Protein AF-A0A1H4KGG3-F1 (afdb_monomer)

Sequence (96 aa):
MKLTGNAMQVQTFNDLGYPLGLMHFVGICEVLGAVGLLVGYWKPKMRLLACGGLVLLMASAVASHLKADQGIGVAMPALVFLVLSLFVFVGQRKAK

Secondary structure (DSSP, 8-state):
-GGGT-HHHHHHHHHTT--HHHHHHHHHHHHHHHHHHHHHTT-HHHHHHHHHHHHHHHHHHHHHHHHTT--HHHHHHHHHHHHHHHHHHHHHHH--

Foldseek 3Di:
DLCVPPVVLVVVCVLLVHDSVVSVVLVVLLVVLVVLCVVCVVPVVSNLVSLVSQLVSLVVVLVSCVVSPVDVVVNVVSVVSNVVSVVVNVVSVVVD

Mean predicted aligned error: 8.74 Å

Solvent-accessible surface area (backbone atoms only — not comparable to full-atom values): 5183 Å² total; per-residue (Å²): 87,61,79,70,63,33,67,73,56,51,48,53,35,52,75,62,72,45,61,70,66,56,46,40,52,52,40,51,52,52,50,51,24,52,51,29,41,61,59,13,72,85,35,71,71,50,24,53,55,18,41,52,51,45,41,54,52,31,50,54,49,45,53,50,34,65,72,53,68,49,56,68,78,75,38,42,66,45,50,51,52,33,52,52,44,48,51,51,49,53,55,59,63,70,77,110

Structure (mmCIF, N/CA/C/O backbone):
data_AF-A0A1H4KGG3-F1
#
_entry.id   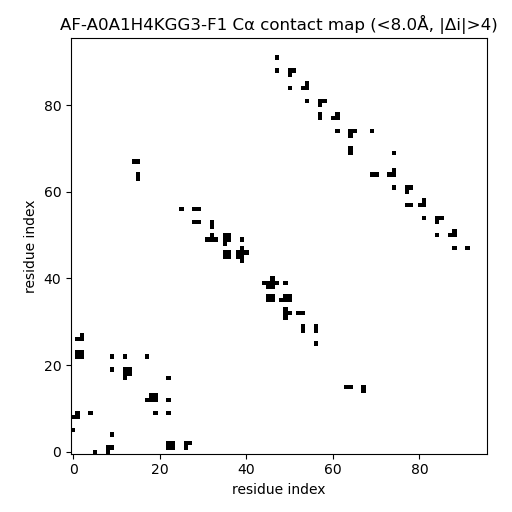AF-A0A1H4KGG3-F1
#
loop_
_atom_site.group_PDB
_atom_site.id
_atom_site.type_symbol
_atom_site.label_atom_id
_atom_site.label_alt_id
_atom_site.label_comp_id
_atom_site.label_asym_id
_atom_site.label_entity_id
_atom_site.label_seq_id
_atom_site.pdbx_PDB_ins_code
_atom_site.Cartn_x
_atom_site.Cartn_y
_atom_site.Cartn_z
_atom_site.occupancy
_atom_site.B_iso_or_equiv
_atom_site.auth_seq_id
_atom_site.auth_comp_id
_atom_site.auth_asym_id
_atom_site.auth_atom_id
_atom_site.pdbx_PDB_model_num
ATOM 1 N N . MET A 1 1 ? 3.128 10.460 -8.558 1.00 51.16 1 MET A N 1
ATOM 2 C CA . MET A 1 1 ? 1.996 9.596 -8.185 1.00 51.16 1 MET A CA 1
ATOM 3 C C . MET A 1 1 ? 1.723 8.626 -9.322 1.00 51.16 1 MET A C 1
ATOM 5 O O . MET A 1 1 ? 2.020 8.958 -10.465 1.00 51.16 1 MET A O 1
ATOM 9 N N . LYS A 1 2 ? 1.150 7.456 -9.017 1.00 58.66 2 LYS A N 1
ATOM 10 C CA . LYS A 1 2 ? 0.820 6.391 -9.985 1.00 58.66 2 LYS A CA 1
ATOM 11 C C . LYS A 1 2 ? -0.070 6.922 -11.114 1.00 58.66 2 LYS A C 1
ATOM 13 O O . LYS A 1 2 ? 0.083 6.544 -12.260 1.00 58.66 2 LYS A O 1
ATOM 18 N N . LEU A 1 3 ? -0.943 7.869 -10.774 1.00 56.69 3 LEU A N 1
ATOM 19 C CA . LEU A 1 3 ? -1.860 8.551 -11.689 1.00 56.69 3 LEU A CA 1
ATOM 20 C C . LEU A 1 3 ? -1.225 9.722 -12.453 1.00 56.69 3 LEU A C 1
ATOM 22 O O . LEU A 1 3 ? -1.761 10.149 -13.464 1.00 56.69 3 LEU A O 1
ATOM 26 N N . THR A 1 4 ? -0.095 10.251 -11.976 1.00 59.59 4 THR A N 1
ATOM 27 C CA . THR A 1 4 ? 0.629 11.347 -12.641 1.00 59.59 4 THR A CA 1
ATOM 28 C C . THR A 1 4 ? 1.820 10.853 -13.460 1.00 59.59 4 THR A C 1
ATOM 30 O O . THR A 1 4 ? 2.631 11.667 -13.885 1.00 59.59 4 THR A O 1
ATOM 33 N N . GLY A 1 5 ? 1.970 9.535 -13.650 1.00 61.19 5 GLY A N 1
ATOM 34 C CA . GLY A 1 5 ? 3.041 8.973 -14.477 1.00 61.19 5 GLY A CA 1
ATOM 35 C C . GLY A 1 5 ? 4.448 9.266 -13.953 1.00 61.19 5 GLY A C 1
ATOM 36 O O . GLY A 1 5 ? 5.349 9.537 -14.738 1.00 61.19 5 GLY A O 1
ATOM 37 N N . ASN A 1 6 ? 4.655 9.252 -12.630 1.00 73.62 6 ASN A N 1
ATOM 38 C CA . ASN A 1 6 ? 5.988 9.502 -12.073 1.00 73.62 6 ASN A CA 1
ATOM 39 C C . ASN A 1 6 ? 6.998 8.469 -12.607 1.00 73.62 6 ASN A C 1
ATOM 41 O O . ASN A 1 6 ? 6.735 7.268 -12.514 1.00 73.62 6 ASN A O 1
ATOM 45 N N . ALA A 1 7 ? 8.145 8.938 -13.111 1.00 72.88 7 ALA A N 1
ATOM 46 C CA . ALA A 1 7 ? 9.160 8.133 -13.791 1.00 72.88 7 ALA A CA 1
ATOM 47 C C . ALA A 1 7 ? 9.556 6.876 -13.001 1.00 72.88 7 ALA A C 1
ATOM 49 O O . ALA A 1 7 ? 9.653 5.796 -13.571 1.00 72.88 7 ALA A O 1
ATOM 50 N N . MET A 1 8 ? 9.660 6.985 -11.674 1.00 71.19 8 MET A N 1
ATOM 51 C CA . MET A 1 8 ? 9.978 5.852 -10.799 1.00 71.19 8 MET A CA 1
ATOM 52 C C . MET A 1 8 ? 8.922 4.731 -10.851 1.00 71.19 8 MET A C 1
ATOM 54 O O . MET A 1 8 ? 9.272 3.559 -10.884 1.00 71.19 8 MET A O 1
ATOM 58 N N . GLN A 1 9 ? 7.628 5.070 -10.898 1.00 69.56 9 GLN A N 1
ATOM 59 C CA . GLN A 1 9 ? 6.545 4.075 -10.944 1.00 69.56 9 GLN A CA 1
ATOM 60 C C . GLN A 1 9 ? 6.339 3.511 -12.347 1.00 69.56 9 GLN A C 1
ATOM 62 O O . GLN A 1 9 ? 6.048 2.326 -12.484 1.00 69.56 9 GLN A O 1
ATOM 67 N N . VAL A 1 10 ? 6.535 4.339 -13.375 1.00 74.31 10 VAL A N 1
ATOM 68 C CA . VAL A 1 10 ? 6.537 3.894 -14.773 1.00 74.31 10 VAL A CA 1
ATOM 69 C C . VAL A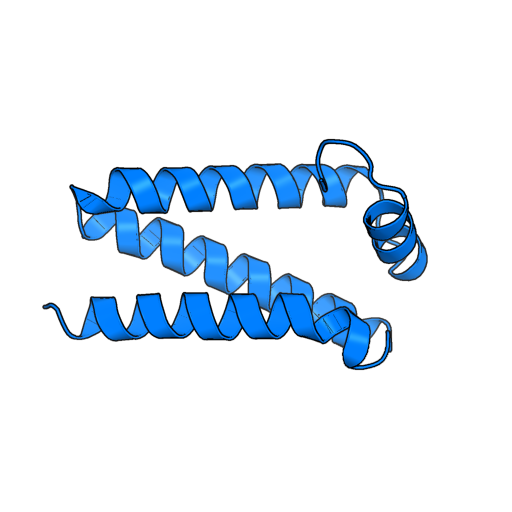 1 10 ? 7.648 2.871 -14.991 1.00 74.31 10 VAL A C 1
ATOM 71 O O . VAL A 1 10 ? 7.390 1.810 -15.551 1.00 74.31 10 VAL A O 1
ATOM 74 N N . GLN A 1 11 ? 8.849 3.151 -14.482 1.00 73.19 11 GLN A N 1
ATOM 75 C CA . GLN A 1 11 ? 9.993 2.254 -14.589 1.00 73.19 11 GLN A CA 1
ATOM 76 C C . GLN A 1 11 ? 9.749 0.939 -13.843 1.00 73.19 11 GLN A C 1
ATOM 78 O O . GLN A 1 11 ? 9.864 -0.112 -14.455 1.00 73.19 11 GLN A O 1
ATOM 83 N N . THR A 1 12 ? 9.249 0.978 -12.600 1.00 73.50 12 THR A N 1
ATOM 84 C CA . THR A 1 12 ? 8.856 -0.242 -11.870 1.00 73.50 12 THR A CA 1
ATOM 85 C C . THR A 1 12 ? 7.860 -1.103 -12.649 1.00 73.50 12 THR A C 1
ATOM 87 O O . THR A 1 12 ? 8.054 -2.308 -12.740 1.00 73.50 12 THR A O 1
ATOM 90 N N . PHE A 1 13 ? 6.802 -0.519 -13.223 1.00 73.31 13 PHE A N 1
ATOM 91 C CA . PHE A 1 13 ? 5.819 -1.285 -14.002 1.00 73.31 13 PHE A CA 1
ATOM 92 C C . PHE A 1 13 ? 6.404 -1.857 -15.296 1.00 73.31 13 PHE A C 1
ATOM 94 O O . PHE A 1 13 ? 6.047 -2.971 -15.673 1.00 73.31 13 PHE A O 1
ATOM 101 N N . ASN A 1 14 ? 7.319 -1.128 -15.937 1.00 76.06 14 ASN A N 1
ATOM 102 C CA . ASN A 1 14 ? 8.010 -1.584 -17.138 1.00 76.06 14 ASN A CA 1
ATOM 103 C C . ASN A 1 14 ? 8.980 -2.738 -16.828 1.00 76.06 14 ASN A C 1
ATOM 105 O O . ASN A 1 14 ? 8.967 -3.748 -17.521 1.00 76.06 14 ASN A O 1
ATOM 109 N N . ASP A 1 15 ? 9.735 -2.641 -15.730 1.00 74.38 15 ASP A N 1
ATOM 110 C CA . ASP A 1 15 ? 10.603 -3.714 -15.231 1.00 74.38 15 ASP A CA 1
ATOM 111 C C . ASP A 1 15 ? 9.797 -4.955 -14.790 1.00 74.38 15 ASP A C 1
ATOM 113 O O . ASP A 1 15 ? 10.280 -6.079 -14.885 1.00 74.38 15 ASP A O 1
ATOM 117 N N . LEU A 1 16 ? 8.552 -4.775 -14.328 1.00 70.75 16 LEU A N 1
ATOM 118 C CA . LEU A 1 16 ? 7.615 -5.872 -14.039 1.00 70.75 16 LEU A CA 1
ATOM 119 C C . LEU A 1 16 ? 6.982 -6.475 -15.312 1.00 70.75 16 LEU A C 1
ATOM 121 O O . LEU A 1 16 ? 6.257 -7.466 -15.218 1.00 70.75 16 LEU A O 1
ATOM 125 N N . GLY A 1 17 ? 7.187 -5.866 -16.485 1.00 73.25 17 GLY A N 1
ATOM 126 C CA . GLY A 1 17 ? 6.547 -6.259 -17.743 1.00 73.25 17 GLY A CA 1
ATOM 127 C C . GLY A 1 17 ? 5.042 -5.971 -17.805 1.00 73.25 17 GLY A C 1
ATOM 128 O O . GLY A 1 17 ? 4.340 -6.530 -18.649 1.00 73.25 17 GLY A O 1
ATOM 129 N N . TYR A 1 18 ? 4.515 -5.121 -16.918 1.00 77.75 18 TYR A N 1
ATOM 130 C CA . TYR A 1 18 ? 3.094 -4.784 -16.889 1.00 77.75 18 TYR A CA 1
ATOM 131 C C . TYR A 1 18 ? 2.772 -3.538 -17.723 1.00 77.75 18 TYR A C 1
ATOM 133 O O . TYR A 1 18 ? 3.504 -2.547 -17.690 1.00 77.75 18 TYR A O 1
ATOM 141 N N . PRO A 1 19 ? 1.615 -3.520 -18.412 1.00 79.62 19 PRO A N 1
ATOM 142 C CA . PRO A 1 19 ? 1.177 -2.342 -19.142 1.00 79.62 19 PRO A CA 1
ATOM 143 C C . PRO A 1 19 ? 0.850 -1.191 -18.183 1.00 79.62 19 PRO A C 1
ATOM 145 O O . PRO A 1 19 ? 0.254 -1.383 -17.120 1.00 79.62 19 PRO A O 1
ATOM 148 N N . LEU A 1 20 ? 1.142 0.039 -18.613 1.00 78.38 20 LEU A N 1
ATOM 149 C CA . LEU A 1 20 ? 0.848 1.270 -17.863 1.00 78.38 20 LEU A CA 1
ATOM 150 C C . LEU A 1 20 ? -0.641 1.426 -17.509 1.00 78.38 20 LEU A C 1
ATOM 152 O O . LEU A 1 20 ? -0.977 2.102 -16.540 1.00 78.38 20 LEU A O 1
ATOM 156 N N . GLY A 1 21 ? -1.550 0.784 -18.247 1.00 78.00 21 GLY A N 1
ATOM 157 C CA . GLY A 1 21 ? -2.971 0.735 -17.887 1.00 78.00 21 GLY A CA 1
ATOM 158 C C . GLY A 1 21 ? -3.217 0.085 -16.520 1.00 78.00 21 GLY A C 1
ATOM 159 O O . GLY A 1 21 ? -4.028 0.582 -15.739 1.00 78.00 21 GLY A O 1
ATOM 160 N N . LEU A 1 22 ? -2.457 -0.962 -16.179 1.00 78.56 22 LEU A N 1
ATOM 161 C CA . LEU A 1 22 ? -2.557 -1.647 -14.888 1.00 78.56 22 LEU A CA 1
ATOM 162 C C . LEU A 1 22 ? -2.058 -0.744 -13.748 1.00 78.56 22 LEU A C 1
ATOM 164 O O . LEU A 1 22 ? -2.651 -0.738 -12.672 1.00 78.56 22 LEU A O 1
ATOM 168 N N . MET A 1 23 ? -1.052 0.102 -14.008 1.00 79.44 23 MET A N 1
ATOM 169 C CA . MET A 1 23 ? -0.591 1.131 -13.065 1.00 79.44 23 MET A CA 1
ATOM 170 C C . MET A 1 23 ? -1.713 2.104 -12.684 1.00 79.44 23 MET A C 1
ATOM 172 O O . MET A 1 23 ? -1.913 2.388 -11.501 1.00 79.44 23 MET A O 1
ATOM 176 N N . HIS A 1 24 ? -2.470 2.586 -13.673 1.00 78.81 24 HIS A N 1
ATOM 177 C CA . HIS A 1 24 ? -3.593 3.497 -13.441 1.00 78.81 24 HIS A CA 1
ATOM 178 C C . HIS A 1 24 ? -4.765 2.790 -12.756 1.00 78.81 24 HIS A C 1
ATOM 180 O O . HIS A 1 24 ? -5.334 3.342 -11.817 1.00 78.81 24 HIS A O 1
ATOM 186 N N . PHE A 1 25 ? -5.082 1.555 -13.158 1.00 81.75 25 PHE A N 1
ATOM 187 C CA . PHE A 1 25 ? -6.130 0.750 -12.526 1.00 81.75 25 PHE A CA 1
ATOM 188 C C . PHE A 1 25 ? -5.857 0.525 -11.033 1.00 81.75 25 PHE A C 1
ATOM 190 O O . PHE A 1 25 ? -6.718 0.788 -10.195 1.00 81.75 25 PHE A O 1
ATOM 197 N N . VAL A 1 26 ? -4.627 0.133 -10.686 1.00 81.56 26 VAL A N 1
ATOM 198 C CA . VAL A 1 26 ? -4.190 -0.021 -9.291 1.00 81.56 26 VAL A CA 1
ATOM 199 C C . VAL A 1 26 ? -4.303 1.301 -8.533 1.00 81.56 26 VAL A C 1
ATOM 201 O O . VAL A 1 26 ? -4.816 1.312 -7.417 1.00 81.56 26 VAL A O 1
ATOM 204 N N . GLY A 1 27 ? -3.889 2.417 -9.142 1.00 79.50 27 GLY A N 1
ATOM 205 C CA . GLY A 1 27 ? -4.023 3.746 -8.539 1.00 79.50 27 GLY A CA 1
ATOM 206 C C . GLY A 1 27 ? -5.478 4.137 -8.254 1.00 79.50 27 GLY A C 1
ATOM 207 O O . GLY A 1 27 ? -5.772 4.665 -7.185 1.00 79.50 27 GLY A O 1
ATOM 208 N N . ILE A 1 28 ? -6.409 3.837 -9.164 1.00 82.69 28 ILE A N 1
ATOM 209 C CA . ILE A 1 28 ? -7.847 4.078 -8.955 1.00 82.69 28 ILE A CA 1
ATOM 210 C C . ILE A 1 28 ? -8.364 3.226 -7.792 1.00 82.69 28 ILE A C 1
ATOM 212 O O . ILE A 1 28 ? -9.062 3.737 -6.918 1.00 82.69 28 ILE A O 1
ATOM 216 N N . CYS A 1 29 ? -7.998 1.945 -7.739 1.00 80.19 29 CYS A N 1
ATOM 217 C CA . CYS A 1 29 ? -8.398 1.060 -6.650 1.00 80.19 29 CYS A CA 1
ATOM 218 C C . CYS A 1 29 ? -7.805 1.480 -5.290 1.00 80.19 29 CYS A C 1
ATOM 220 O O . CYS A 1 29 ? -8.504 1.391 -4.282 1.00 80.19 29 CYS A O 1
ATOM 222 N N . GLU A 1 30 ? -6.569 1.990 -5.247 1.00 81.12 30 GLU A N 1
ATOM 223 C CA . GLU A 1 30 ? -5.969 2.583 -4.040 1.00 81.12 30 GLU A CA 1
ATOM 224 C C . GLU A 1 30 ? -6.775 3.802 -3.561 1.00 81.12 30 GLU A C 1
ATOM 226 O O . GLU A 1 30 ? -7.108 3.894 -2.378 1.00 81.12 30 GLU A O 1
ATOM 231 N N . VAL A 1 31 ? -7.158 4.704 -4.474 1.00 81.88 31 VAL A N 1
ATOM 232 C CA . VAL A 1 31 ? -7.986 5.878 -4.149 1.00 81.88 31 VAL A CA 1
ATOM 233 C C . VAL A 1 31 ? -9.369 5.454 -3.654 1.00 81.88 31 VAL A C 1
ATOM 235 O O . VAL A 1 31 ? -9.824 5.948 -2.625 1.00 81.88 31 VAL A O 1
ATOM 238 N N . LEU A 1 32 ? -10.022 4.498 -4.320 1.00 81.25 32 LEU A N 1
ATOM 239 C CA . LEU A 1 32 ? -11.308 3.952 -3.875 1.00 81.25 32 LEU A CA 1
ATOM 240 C C . LEU A 1 32 ? -11.204 3.294 -2.494 1.00 81.25 32 LEU A C 1
ATOM 242 O O . LEU A 1 32 ? -12.093 3.475 -1.663 1.00 81.25 32 LEU A O 1
ATOM 246 N N . GLY A 1 33 ? -10.113 2.576 -2.217 1.00 78.12 33 GLY A N 1
ATOM 247 C CA . GLY A 1 33 ? -9.832 2.003 -0.903 1.00 78.12 33 GLY A CA 1
ATOM 248 C C . GLY A 1 33 ? -9.638 3.070 0.177 1.00 78.12 33 GLY A C 1
ATOM 249 O O . GLY A 1 33 ? -10.194 2.946 1.268 1.00 78.12 33 GLY A O 1
ATOM 250 N N . ALA A 1 34 ? -8.916 4.151 -0.129 1.00 77.88 34 ALA A N 1
ATOM 251 C CA . ALA A 1 34 ? -8.724 5.282 0.779 1.00 77.88 34 ALA A CA 1
ATOM 252 C C . ALA A 1 34 ? -10.041 6.023 1.068 1.00 77.88 34 ALA A C 1
ATOM 254 O O . ALA A 1 34 ? -10.358 6.298 2.227 1.00 77.88 34 ALA A O 1
ATOM 255 N N . VAL A 1 35 ? -10.853 6.278 0.038 1.00 81.50 35 VAL A N 1
ATOM 256 C CA . VAL A 1 35 ? -12.197 6.861 0.184 1.00 81.50 35 VAL A CA 1
ATOM 257 C C . VAL A 1 35 ? -13.102 5.925 0.989 1.00 81.50 35 VAL A C 1
ATOM 259 O O . VAL A 1 35 ? -13.800 6.366 1.900 1.00 81.50 35 VAL A O 1
ATOM 262 N N . GLY A 1 36 ? -13.045 4.618 0.726 1.00 78.56 36 GLY A N 1
ATOM 263 C CA . GLY A 1 36 ? -13.785 3.606 1.476 1.00 78.56 36 GLY A CA 1
ATOM 264 C C . GLY A 1 36 ? -13.379 3.526 2.952 1.00 78.56 36 GLY A C 1
ATOM 265 O O . GLY A 1 36 ? -14.238 3.314 3.808 1.00 78.56 36 GLY A O 1
ATOM 266 N N . LEU A 1 37 ? -12.101 3.745 3.279 1.00 74.25 37 LEU A N 1
ATOM 267 C CA . LEU A 1 37 ? -11.619 3.863 4.659 1.00 74.25 37 LEU A CA 1
ATOM 268 C C . LEU A 1 37 ? -12.131 5.140 5.341 1.00 74.25 37 LEU A C 1
ATOM 270 O O . LEU A 1 37 ? -12.586 5.060 6.483 1.00 74.25 37 LEU A O 1
ATOM 274 N N . LEU A 1 38 ? -12.104 6.283 4.645 1.00 78.56 38 LEU A N 1
ATOM 275 C CA . LEU A 1 38 ? -12.631 7.565 5.132 1.00 78.56 38 LEU A CA 1
ATOM 276 C C . LEU A 1 38 ? -14.130 7.479 5.440 1.00 78.56 38 LEU A C 1
ATOM 278 O O . LEU A 1 38 ? -14.560 7.811 6.541 1.00 78.56 38 LEU A O 1
ATOM 282 N N . VAL A 1 39 ? -14.929 6.959 4.507 1.00 77.19 39 VAL A N 1
ATOM 283 C CA . VAL A 1 39 ? -16.376 6.754 4.704 1.00 77.19 39 VAL A CA 1
ATOM 284 C C . VAL A 1 39 ? -16.639 5.661 5.749 1.00 77.19 39 VAL A C 1
ATOM 286 O O . VAL A 1 39 ? -17.566 5.754 6.557 1.00 77.19 39 VAL A O 1
ATOM 289 N N . GLY A 1 40 ? -15.778 4.641 5.794 1.00 69.06 40 GLY A N 1
ATOM 290 C CA . GLY A 1 40 ? -15.799 3.571 6.785 1.00 69.06 40 GLY A CA 1
ATOM 291 C C . GLY A 1 40 ? -15.591 4.040 8.229 1.00 69.06 40 GLY A C 1
ATOM 292 O O . GLY A 1 40 ? -15.908 3.289 9.152 1.00 69.06 40 GLY A O 1
ATOM 293 N N . TYR A 1 41 ? -15.121 5.271 8.449 1.00 70.75 41 TYR A N 1
ATOM 294 C CA . TYR A 1 41 ? -15.063 5.878 9.779 1.00 70.75 41 TYR A CA 1
ATOM 295 C C . TYR A 1 41 ?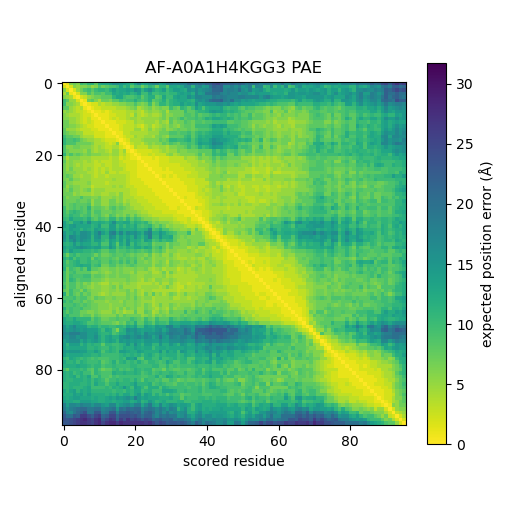 -16.452 5.963 10.438 1.00 70.75 41 TYR A C 1
ATOM 297 O O . TYR A 1 41 ? -16.587 5.643 11.615 1.00 70.75 41 TYR A O 1
ATOM 305 N N . TRP A 1 42 ? -17.504 6.278 9.671 1.00 75.75 42 TRP A N 1
ATOM 306 C CA . TRP A 1 42 ? -18.887 6.343 10.172 1.00 75.75 42 TRP A CA 1
ATOM 307 C C . TRP A 1 42 ? -19.636 5.005 10.133 1.00 75.75 42 TRP A C 1
ATOM 309 O O . TRP A 1 42 ? -20.624 4.821 10.847 1.00 75.75 42 TRP A O 1
ATOM 319 N N . LYS A 1 43 ? -19.209 4.059 9.287 1.00 73.88 43 LYS A N 1
ATOM 320 C CA . LYS A 1 43 ? -19.857 2.748 9.126 1.00 73.88 43 LYS A CA 1
ATOM 321 C C . LYS A 1 43 ? -18.823 1.615 9.192 1.00 73.88 43 LYS A C 1
ATOM 323 O O . LYS A 1 43 ? -18.154 1.342 8.190 1.00 73.88 43 LYS A O 1
ATOM 328 N N . PRO A 1 44 ? -18.768 0.838 10.292 1.00 70.12 44 PRO A N 1
ATOM 329 C CA . PRO A 1 44 ? -17.763 -0.216 10.462 1.00 70.12 44 PRO A CA 1
ATOM 330 C C . PRO A 1 44 ? -17.849 -1.326 9.398 1.00 70.12 44 PRO A C 1
ATOM 332 O O . PRO A 1 44 ? -16.837 -1.934 9.056 1.00 70.12 44 PRO A O 1
ATOM 335 N N . LYS A 1 45 ? -19.035 -1.555 8.809 1.00 73.06 45 LYS A N 1
ATOM 336 C CA . LYS A 1 45 ? -19.228 -2.525 7.714 1.00 73.06 45 LYS A CA 1
ATOM 337 C C . LYS A 1 45 ? -18.518 -2.119 6.413 1.00 73.06 45 LYS A C 1
ATOM 339 O O . LYS A 1 45 ? -17.897 -2.968 5.783 1.00 73.06 45 LYS A O 1
ATOM 344 N N . MET A 1 46 ? -18.567 -0.839 6.027 1.00 71.81 46 MET A N 1
ATOM 345 C CA . MET A 1 46 ? -17.873 -0.353 4.821 1.00 71.81 46 MET A CA 1
ATOM 346 C C . MET A 1 46 ? -16.356 -0.350 5.017 1.00 71.81 46 MET A C 1
ATOM 348 O O . MET A 1 46 ? -15.610 -0.659 4.090 1.00 71.81 46 MET A O 1
ATOM 352 N N . ARG A 1 47 ? -15.900 -0.104 6.251 1.00 72.56 47 ARG A N 1
ATOM 353 C CA . ARG A 1 47 ? -14.480 -0.149 6.604 1.00 72.56 47 ARG A CA 1
ATOM 354 C C . ARG A 1 47 ? -13.861 -1.531 6.400 1.00 72.56 47 ARG A C 1
ATOM 356 O O . ARG A 1 47 ? -12.743 -1.614 5.907 1.00 72.56 47 ARG A O 1
ATOM 363 N N . LEU A 1 48 ? -14.583 -2.605 6.729 1.00 73.25 48 LEU A N 1
ATOM 364 C CA . LEU A 1 48 ? -14.126 -3.984 6.500 1.00 73.25 48 LEU A CA 1
ATOM 365 C C . LEU A 1 48 ? -13.938 -4.295 5.009 1.00 73.25 48 LEU A C 1
ATOM 367 O O . LEU A 1 48 ? -12.931 -4.896 4.646 1.00 73.25 48 LEU A O 1
ATOM 371 N N . LEU A 1 49 ? -14.867 -3.852 4.154 1.00 77.69 49 LEU A N 1
ATOM 372 C CA . LEU A 1 49 ? -14.775 -4.029 2.700 1.00 77.69 49 LEU A CA 1
ATOM 373 C C . LEU A 1 49 ? -13.596 -3.252 2.103 1.00 77.69 49 LEU A C 1
ATOM 375 O O . LEU A 1 49 ? -12.806 -3.825 1.357 1.00 77.69 49 LEU A O 1
ATOM 379 N N . ALA A 1 50 ? -13.436 -1.977 2.470 1.00 77.31 50 ALA A N 1
ATOM 380 C CA . ALA A 1 50 ? -12.337 -1.144 1.980 1.00 77.31 50 ALA A CA 1
ATOM 381 C C . ALA A 1 50 ? -10.965 -1.681 2.414 1.00 77.31 50 ALA A C 1
ATOM 383 O O . ALA A 1 50 ? -10.032 -1.762 1.619 1.00 77.31 50 ALA A O 1
ATOM 384 N N . CYS A 1 51 ? -10.858 -2.102 3.674 1.00 74.00 51 CYS A N 1
ATOM 385 C CA . CYS A 1 51 ? -9.621 -2.624 4.237 1.00 74.00 51 CYS A CA 1
ATOM 386 C C . CYS A 1 51 ? -9.284 -4.012 3.660 1.00 74.00 51 CYS A C 1
ATOM 388 O O . CYS A 1 51 ? -8.138 -4.253 3.293 1.00 74.00 51 CYS A O 1
ATOM 390 N N . GLY A 1 52 ? -10.282 -4.882 3.465 1.00 76.88 52 GLY A N 1
ATOM 391 C CA . GLY A 1 52 ? -10.103 -6.156 2.763 1.00 76.88 52 GLY A CA 1
ATOM 392 C C . GLY A 1 52 ? -9.653 -5.974 1.311 1.00 76.88 52 GLY A C 1
ATOM 393 O O . GLY A 1 52 ? -8.711 -6.634 0.879 1.00 76.88 52 GLY A O 1
ATOM 394 N N . GLY A 1 53 ? -10.266 -5.032 0.584 1.00 79.12 53 GLY A N 1
ATOM 395 C CA . GLY A 1 53 ? -9.870 -4.682 -0.781 1.00 79.12 53 GLY A CA 1
ATOM 396 C C . GLY A 1 53 ? -8.425 -4.190 -0.865 1.00 79.12 53 GLY A C 1
ATOM 397 O O . GLY A 1 53 ? -7.665 -4.686 -1.692 1.00 79.12 53 GLY A O 1
ATOM 398 N N . LEU A 1 54 ? -8.015 -3.287 0.033 1.00 78.94 54 LEU A N 1
ATOM 399 C CA . LEU A 1 54 ? -6.639 -2.780 0.100 1.00 78.94 54 LEU A CA 1
ATOM 400 C C . LEU A 1 54 ? -5.616 -3.864 0.450 1.00 78.94 54 LEU A C 1
ATOM 402 O O . LEU A 1 54 ? -4.552 -3.907 -0.161 1.00 78.94 54 LEU A O 1
ATOM 406 N N . VAL A 1 55 ? -5.931 -4.760 1.390 1.00 78.75 55 VAL A N 1
ATOM 407 C CA . VAL A 1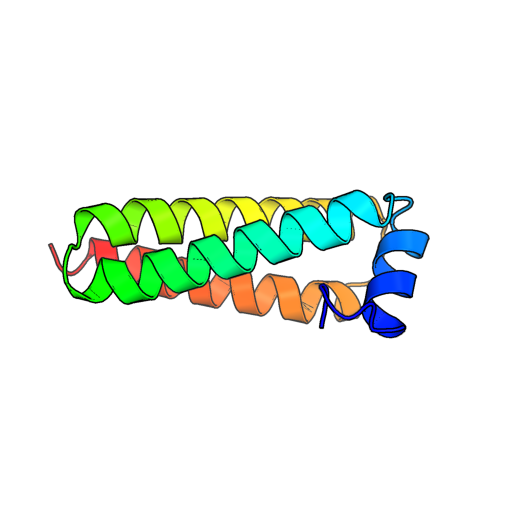 55 ? -5.050 -5.887 1.738 1.00 78.75 55 VAL A CA 1
ATOM 408 C C . VAL A 1 55 ? -4.846 -6.805 0.534 1.00 78.75 55 VAL A C 1
ATOM 410 O O . VAL A 1 55 ? -3.717 -7.197 0.253 1.00 78.75 55 VAL A O 1
ATOM 413 N N . LEU A 1 56 ? -5.910 -7.109 -0.211 1.00 81.25 56 LEU A N 1
ATOM 414 C CA . LEU A 1 56 ? -5.836 -7.952 -1.407 1.00 81.25 56 LEU A CA 1
ATOM 415 C C . LEU A 1 56 ? -5.017 -7.269 -2.518 1.00 81.25 56 LEU A C 1
ATOM 417 O O . LEU A 1 56 ? -4.187 -7.911 -3.167 1.00 81.25 56 LEU A O 1
ATOM 421 N N . LEU A 1 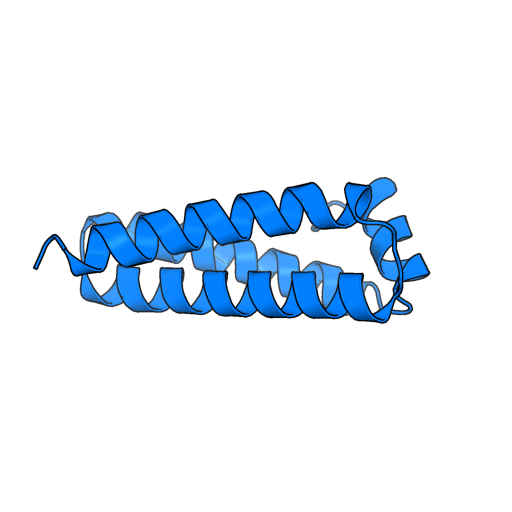57 ? -5.177 -5.953 -2.674 1.00 80.12 57 LEU A N 1
ATOM 422 C CA . LEU A 1 57 ? -4.407 -5.129 -3.608 1.00 80.12 57 LEU A CA 1
ATOM 423 C C . LEU A 1 57 ? -2.909 -5.110 -3.265 1.00 80.12 57 LEU A C 1
ATOM 425 O O . LEU A 1 57 ? -2.058 -5.315 -4.127 1.00 80.12 57 LEU A O 1
ATOM 429 N N . MET A 1 58 ? -2.572 -4.913 -1.989 1.00 80.25 58 MET A N 1
ATOM 430 C CA . MET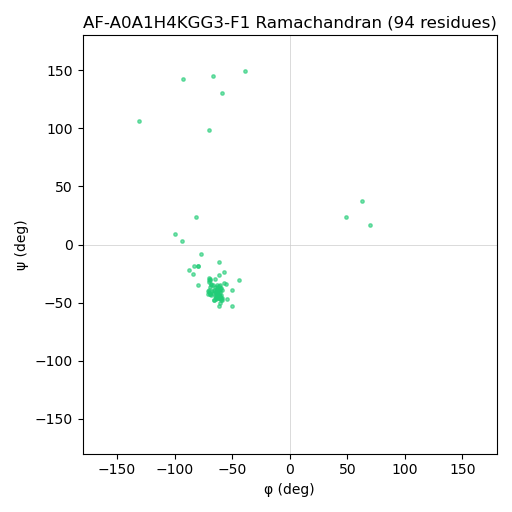 A 1 58 ? -1.183 -4.928 -1.527 1.00 80.25 58 MET A CA 1
ATOM 431 C C . MET A 1 58 ? -0.571 -6.331 -1.599 1.00 80.25 58 MET A C 1
ATOM 433 O O . MET A 1 58 ? 0.587 -6.469 -1.982 1.00 80.25 58 MET A O 1
ATOM 437 N N . ALA A 1 59 ? -1.337 -7.388 -1.311 1.00 77.75 59 ALA A N 1
ATOM 438 C CA . ALA A 1 59 ? -0.869 -8.768 -1.449 1.00 77.75 59 ALA A CA 1
ATOM 439 C C . ALA A 1 59 ? -0.531 -9.115 -2.907 1.00 77.75 59 ALA A C 1
ATOM 441 O O . ALA A 1 59 ? 0.501 -9.729 -3.178 1.00 77.75 59 ALA A O 1
ATOM 442 N N . SER A 1 60 ? -1.362 -8.679 -3.857 1.00 76.62 60 SER A N 1
ATOM 443 C CA . SER A 1 60 ? -1.102 -8.870 -5.289 1.00 76.62 60 SER A CA 1
ATOM 444 C C . SER A 1 60 ? 0.073 -8.022 -5.800 1.00 76.62 60 SER A C 1
ATOM 446 O O . SER A 1 60 ? 0.829 -8.486 -6.660 1.00 76.62 60 SER A O 1
ATOM 448 N N . ALA A 1 61 ? 0.312 -6.843 -5.217 1.00 75.25 61 ALA A N 1
ATOM 449 C CA . ALA A 1 61 ? 1.522 -6.059 -5.466 1.00 75.25 61 ALA A CA 1
ATOM 450 C C . ALA A 1 61 ? 2.791 -6.768 -4.955 1.00 75.25 61 ALA A C 1
ATOM 452 O O . ALA A 1 61 ? 3.751 -6.921 -5.708 1.00 75.25 61 ALA A O 1
ATOM 453 N N . VAL A 1 62 ? 2.786 -7.278 -3.718 1.00 73.69 62 VAL A N 1
ATOM 454 C CA . VAL A 1 62 ? 3.919 -8.038 -3.155 1.00 73.69 62 VAL A CA 1
ATOM 455 C C . VAL A 1 62 ? 4.198 -9.301 -3.973 1.00 73.69 62 VAL A C 1
ATOM 457 O O . VAL A 1 62 ? 5.350 -9.566 -4.309 1.00 73.69 62 VAL A O 1
ATOM 460 N N . ALA A 1 63 ? 3.160 -10.043 -4.371 1.00 75.31 63 ALA A N 1
ATOM 461 C CA . ALA A 1 63 ? 3.311 -11.216 -5.232 1.00 75.31 63 ALA A CA 1
ATOM 462 C C . ALA A 1 63 ? 3.924 -10.870 -6.600 1.00 75.31 63 ALA A C 1
ATOM 464 O O . ALA A 1 63 ? 4.694 -11.657 -7.143 1.00 75.31 63 ALA A O 1
ATOM 465 N N . SER A 1 64 ? 3.606 -9.697 -7.152 1.00 74.69 64 SER A N 1
ATOM 466 C CA . SER A 1 64 ? 4.189 -9.223 -8.411 1.00 74.69 64 SER A CA 1
ATOM 467 C C . SER A 1 64 ? 5.673 -8.882 -8.271 1.00 74.69 64 SER A C 1
ATOM 469 O O . SER A 1 64 ? 6.463 -9.290 -9.115 1.00 74.69 64 SER A O 1
ATOM 471 N N . HIS A 1 65 ? 6.069 -8.218 -7.182 1.00 72.12 65 HIS A N 1
ATOM 472 C CA . HIS A 1 65 ? 7.481 -7.939 -6.906 1.00 72.12 65 HIS A CA 1
ATOM 473 C C . HIS A 1 65 ? 8.295 -9.213 -6.648 1.00 72.12 65 HIS A C 1
ATOM 475 O O . HIS A 1 65 ? 9.404 -9.331 -7.158 1.00 72.12 65 HIS A O 1
ATOM 481 N N . LEU A 1 66 ? 7.728 -10.190 -5.926 1.00 71.81 66 LEU A N 1
ATOM 482 C CA . LEU A 1 66 ? 8.356 -11.499 -5.705 1.00 71.81 66 LEU A CA 1
ATOM 483 C C . LEU A 1 66 ? 8.555 -12.278 -7.012 1.00 71.81 66 LEU A C 1
ATOM 485 O O . LEU A 1 66 ? 9.568 -12.944 -7.178 1.00 71.81 66 LEU A O 1
ATOM 489 N N . LYS A 1 67 ? 7.600 -12.198 -7.947 1.00 71.44 67 LYS A N 1
ATOM 490 C CA . LYS A 1 67 ? 7.705 -12.862 -9.257 1.00 71.44 67 LYS A CA 1
ATOM 491 C C . LYS A 1 67 ? 8.748 -12.234 -10.175 1.00 71.44 67 LYS A C 1
ATOM 493 O O . LYS A 1 67 ? 9.276 -12.928 -11.033 1.00 71.44 67 LYS A O 1
ATOM 498 N N . ALA A 1 68 ? 9.000 -10.941 -10.025 1.00 67.75 68 ALA A N 1
ATOM 499 C CA . ALA A 1 68 ? 9.904 -10.207 -10.896 1.00 67.75 68 ALA A CA 1
ATOM 500 C C . ALA A 1 68 ? 11.344 -10.127 -10.370 1.00 67.75 68 ALA A C 1
ATOM 502 O O . ALA A 1 68 ? 12.154 -9.433 -10.976 1.00 67.75 68 ALA A O 1
ATOM 503 N N . ASP A 1 69 ? 11.644 -10.774 -9.235 1.00 65.00 69 ASP A N 1
ATOM 504 C CA . ASP A 1 69 ? 12.947 -10.737 -8.545 1.00 65.00 69 ASP A CA 1
ATOM 505 C C . ASP A 1 69 ? 13.503 -9.312 -8.347 1.00 65.00 69 ASP A C 1
ATOM 507 O O . ASP A 1 69 ? 1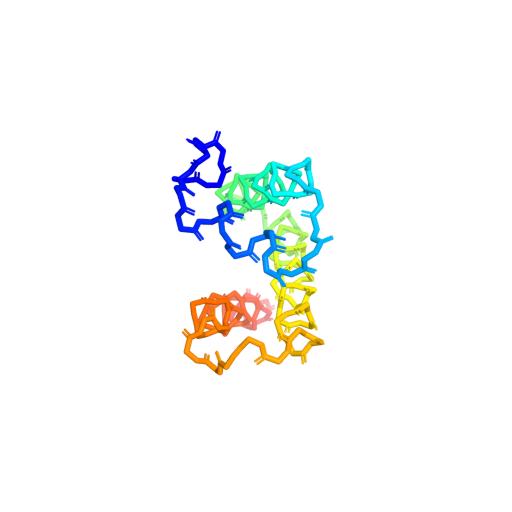4.698 -9.067 -8.187 1.00 65.00 69 ASP A O 1
ATOM 511 N N . GLN A 1 70 ? 12.602 -8.328 -8.342 1.00 59.66 70 GLN A N 1
ATOM 512 C CA . GLN A 1 70 ? 12.917 -6.939 -8.080 1.00 59.66 70 GLN A CA 1
ATOM 513 C C . GLN A 1 70 ? 13.271 -6.859 -6.601 1.00 59.66 70 GLN A C 1
ATOM 515 O O . GLN A 1 70 ? 12.376 -6.877 -5.757 1.00 59.66 70 GLN A O 1
ATOM 520 N N . GLY A 1 71 ? 14.572 -6.868 -6.298 1.00 57.44 71 GLY A N 1
ATOM 521 C CA . GLY A 1 71 ? 15.121 -7.047 -4.955 1.00 57.44 71 GLY A CA 1
ATOM 522 C C . GLY A 1 71 ? 14.339 -6.343 -3.839 1.00 57.44 71 GLY A C 1
ATOM 523 O O . GLY A 1 71 ? 13.757 -5.278 -4.024 1.00 57.44 71 GLY A O 1
ATOM 524 N N . ILE A 1 72 ? 14.364 -6.933 -2.642 1.00 57.12 72 ILE A N 1
ATOM 525 C CA . ILE A 1 72 ? 13.500 -6.617 -1.484 1.00 57.12 72 ILE A CA 1
ATOM 526 C C . ILE A 1 72 ? 13.327 -5.103 -1.218 1.00 57.12 72 ILE A C 1
ATOM 528 O O . ILE A 1 72 ? 12.258 -4.679 -0.783 1.00 57.12 72 ILE A O 1
ATOM 532 N N . GLY A 1 73 ? 14.326 -4.271 -1.535 1.00 58.50 73 GLY A N 1
ATOM 533 C CA . GLY A 1 73 ? 14.265 -2.810 -1.422 1.00 58.50 73 GLY A CA 1
ATOM 534 C C . GLY A 1 73 ? 13.138 -2.116 -2.207 1.00 58.50 73 GLY A C 1
ATOM 535 O O . GLY A 1 73 ? 12.591 -1.138 -1.707 1.00 58.50 73 GLY A O 1
ATOM 536 N N . VAL A 1 74 ? 12.729 -2.614 -3.380 1.00 65.00 74 VAL A N 1
ATOM 537 C CA . VAL A 1 74 ? 11.594 -2.045 -4.147 1.00 65.00 74 VAL A CA 1
ATOM 538 C C . VAL A 1 74 ? 10.241 -2.575 -3.666 1.00 65.00 74 VAL A C 1
ATOM 540 O O . VAL A 1 74 ? 9.237 -1.870 -3.754 1.00 65.00 74 VAL A O 1
ATOM 543 N N . ALA A 1 75 ? 10.220 -3.767 -3.063 1.00 61.72 75 ALA A N 1
ATOM 544 C CA . ALA A 1 75 ? 9.036 -4.338 -2.421 1.00 61.72 75 ALA A CA 1
ATOM 545 C C . ALA A 1 75 ? 8.772 -3.772 -1.009 1.00 61.72 75 ALA A C 1
ATOM 547 O O . ALA A 1 75 ? 7.652 -3.875 -0.507 1.00 61.72 75 ALA A O 1
ATOM 548 N N . MET A 1 76 ? 9.774 -3.156 -0.369 1.00 65.06 76 MET A N 1
ATOM 549 C CA . MET A 1 76 ? 9.685 -2.571 0.978 1.00 65.06 76 MET A CA 1
ATOM 550 C C . MET A 1 76 ? 8.481 -1.640 1.185 1.00 65.06 76 MET A C 1
ATOM 552 O O . MET A 1 76 ? 7.718 -1.880 2.122 1.00 65.06 76 MET A O 1
ATOM 556 N N . PRO A 1 77 ? 8.237 -0.608 0.352 1.00 68.94 77 PRO A N 1
ATOM 557 C CA . PRO A 1 77 ? 7.085 0.272 0.550 1.00 68.94 77 PRO A CA 1
ATOM 558 C C . PRO A 1 77 ? 5.743 -0.468 0.448 1.00 68.94 77 PRO A C 1
ATOM 560 O O . PRO A 1 77 ? 4.831 -0.174 1.221 1.00 68.94 77 PRO A O 1
ATOM 563 N N . ALA A 1 78 ? 5.627 -1.463 -0.441 1.00 69.00 78 ALA A N 1
ATOM 564 C CA . ALA A 1 78 ? 4.428 -2.297 -0.547 1.00 69.00 78 ALA A CA 1
ATOM 565 C C . ALA A 1 78 ? 4.241 -3.186 0.694 1.00 69.00 78 ALA A C 1
ATOM 567 O O . ALA A 1 78 ? 3.129 -3.306 1.205 1.00 69.00 78 ALA A O 1
ATOM 568 N N . LEU A 1 79 ? 5.327 -3.755 1.226 1.00 69.44 79 LEU A N 1
ATOM 569 C CA . LEU A 1 79 ? 5.313 -4.535 2.465 1.00 69.44 79 LEU A CA 1
ATOM 570 C C . LEU A 1 79 ? 4.902 -3.697 3.675 1.00 69.44 79 LEU A C 1
ATOM 572 O O . LEU A 1 79 ? 4.061 -4.130 4.459 1.00 69.44 79 LEU A O 1
ATOM 576 N N . VAL A 1 80 ? 5.448 -2.488 3.816 1.00 75.19 80 VAL A N 1
ATOM 577 C CA . VAL A 1 80 ? 5.086 -1.566 4.900 1.00 75.19 80 VAL A CA 1
ATOM 578 C C . VAL A 1 80 ? 3.595 -1.232 4.828 1.00 75.19 80 VAL A C 1
ATOM 580 O O . VAL A 1 80 ? 2.888 -1.367 5.826 1.00 75.19 80 VAL A O 1
ATOM 583 N N . PHE A 1 81 ? 3.082 -0.886 3.643 1.00 72.56 81 PHE A N 1
ATOM 584 C CA . PHE A 1 81 ? 1.652 -0.621 3.456 1.00 72.56 81 PHE A CA 1
ATOM 585 C C . PHE A 1 81 ? 0.771 -1.839 3.728 1.00 72.56 81 PHE A C 1
ATOM 587 O O . PHE A 1 81 ? -0.318 -1.690 4.292 1.00 72.56 81 PHE A O 1
ATOM 594 N N . LEU A 1 82 ? 1.234 -3.037 3.364 1.00 74.25 82 LEU A N 1
ATOM 595 C CA . LEU A 1 82 ? 0.551 -4.287 3.670 1.00 74.25 82 LEU A CA 1
ATOM 596 C C . LEU A 1 82 ? 0.457 -4.472 5.183 1.00 74.25 82 LEU A C 1
ATOM 598 O O . LEU A 1 82 ? -0.648 -4.629 5.691 1.00 74.25 82 LEU A O 1
ATOM 602 N N . VAL A 1 83 ? 1.574 -4.379 5.910 1.00 76.06 83 VAL A N 1
ATOM 603 C CA . VAL A 1 83 ? 1.614 -4.541 7.372 1.00 76.06 83 VAL A CA 1
ATOM 604 C C . VAL A 1 83 ? 0.739 -3.503 8.072 1.00 76.06 83 VAL A C 1
ATOM 606 O O . VAL A 1 83 ? -0.045 -3.873 8.942 1.00 76.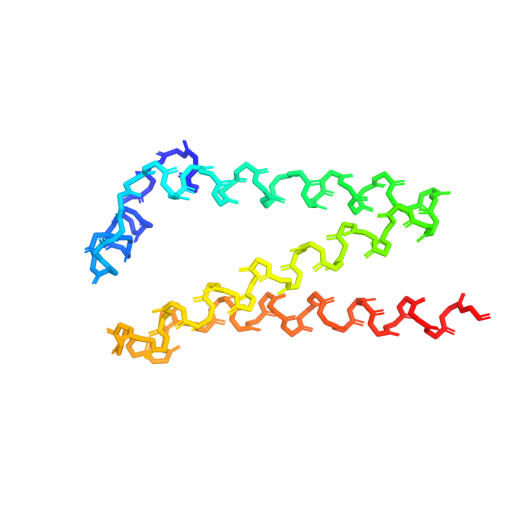06 83 VAL A O 1
ATOM 609 N N . LEU A 1 84 ? 0.796 -2.229 7.667 1.00 72.88 84 LEU A N 1
ATOM 610 C CA . LEU A 1 84 ? -0.079 -1.186 8.214 1.00 72.88 84 LEU A CA 1
ATOM 611 C C . LEU A 1 84 ? -1.560 -1.478 7.949 1.00 72.88 84 LEU A C 1
ATOM 613 O O . LEU A 1 84 ? -2.380 -1.389 8.864 1.00 72.88 84 LEU A O 1
ATOM 617 N N . SER A 1 85 ? -1.910 -1.856 6.718 1.00 69.19 85 SER A N 1
ATOM 618 C CA . SER A 1 85 ? -3.295 -2.187 6.361 1.00 69.19 85 SER A CA 1
ATOM 619 C C . SER A 1 85 ? -3.796 -3.396 7.149 1.00 69.19 85 SER A C 1
ATOM 621 O O . SER A 1 85 ? -4.930 -3.401 7.625 1.00 69.19 85 SER A O 1
ATOM 623 N N . LEU A 1 86 ? -2.937 -4.395 7.356 1.00 73.56 86 LEU A N 1
ATOM 624 C CA . LEU A 1 86 ? -3.233 -5.600 8.125 1.00 73.56 86 LEU A CA 1
ATOM 625 C C . LEU A 1 86 ? -3.368 -5.290 9.621 1.00 73.56 86 LEU A C 1
ATOM 627 O O . LEU A 1 86 ? -4.289 -5.786 10.266 1.00 73.56 86 LEU A O 1
ATOM 631 N N . PHE A 1 87 ? -2.527 -4.408 10.162 1.00 76.38 87 PHE A N 1
ATOM 632 C CA . PHE A 1 87 ? -2.623 -3.934 11.542 1.00 76.38 87 PHE A CA 1
ATOM 633 C C . PHE A 1 87 ? -3.939 -3.192 11.789 1.00 76.38 87 PHE A C 1
ATOM 635 O O . PHE A 1 87 ? -4.640 -3.480 12.759 1.00 76.38 87 PHE A O 1
ATOM 642 N N . VAL A 1 88 ? -4.334 -2.298 10.875 1.00 71.69 88 VAL A N 1
ATOM 643 C CA . VAL A 1 88 ? -5.637 -1.620 10.934 1.00 71.69 88 VAL A CA 1
ATOM 644 C C . VAL A 1 88 ? -6.779 -2.629 10.813 1.00 71.69 88 VAL A C 1
ATOM 646 O O . VAL A 1 88 ? -7.735 -2.551 11.581 1.00 71.69 88 VAL A O 1
ATOM 649 N N . PHE A 1 89 ? -6.684 -3.604 9.908 1.00 69.62 89 PHE A N 1
ATOM 650 C CA . PHE A 1 89 ? -7.700 -4.645 9.742 1.00 69.62 89 PHE A CA 1
ATOM 651 C C . PHE A 1 89 ? -7.881 -5.500 11.008 1.00 69.62 89 PHE A C 1
ATOM 653 O O . PHE A 1 89 ? -9.008 -5.764 11.434 1.00 69.62 89 PHE A O 1
ATOM 660 N N . VAL A 1 90 ? -6.780 -5.907 11.643 1.00 69.38 90 VAL A N 1
ATOM 661 C CA . VAL A 1 90 ? -6.785 -6.708 12.876 1.00 69.38 90 VAL A CA 1
ATOM 662 C C . VAL A 1 90 ? -7.254 -5.881 14.075 1.00 69.38 90 VAL A C 1
ATOM 664 O O . VAL A 1 90 ? -8.086 -6.356 14.848 1.00 69.38 90 VAL A O 1
ATOM 667 N N . GLY A 1 91 ? -6.807 -4.628 14.204 1.00 63.91 91 GLY A N 1
ATOM 668 C CA . GLY A 1 91 ? -7.283 -3.705 15.240 1.00 63.91 91 GLY A CA 1
ATOM 669 C C . GLY A 1 91 ? -8.789 -3.442 15.139 1.00 63.91 91 GLY A C 1
ATOM 670 O O . GLY A 1 91 ? -9.493 -3.424 16.145 1.00 63.91 91 GLY A O 1
ATOM 671 N N . GLN A 1 92 ? -9.313 -3.357 13.916 1.00 62.03 92 GLN A N 1
ATOM 672 C CA . GLN A 1 92 ? -10.744 -3.217 13.638 1.00 62.03 92 GLN A CA 1
ATOM 673 C C . GLN A 1 92 ? -11.560 -4.473 13.971 1.00 62.03 92 GLN A C 1
ATOM 675 O O . GLN A 1 92 ? -12.732 -4.356 14.322 1.00 62.03 92 GLN A O 1
ATOM 680 N N . ARG A 1 93 ? -10.966 -5.672 13.883 1.00 55.03 93 ARG A N 1
ATOM 681 C CA . ARG A 1 93 ? -11.609 -6.919 14.329 1.00 55.03 93 ARG A CA 1
ATOM 682 C C . ARG A 1 93 ? -11.742 -7.011 15.849 1.00 55.03 93 ARG A C 1
ATOM 684 O O . ARG A 1 93 ? -12.691 -7.636 16.302 1.00 55.03 93 ARG A O 1
ATOM 691 N N . LYS A 1 94 ? -10.822 -6.403 16.611 1.00 49.16 94 LYS A N 1
ATOM 692 C CA . LYS A 1 94 ? -10.875 -6.356 18.085 1.00 49.16 94 LYS A CA 1
ATOM 693 C C . LYS A 1 94 ? -11.823 -5.294 18.650 1.00 49.16 94 LYS A C 1
ATOM 695 O O . LYS A 1 94 ? -12.183 -5.388 19.814 1.00 49.16 94 LYS A O 1
ATOM 700 N N . ALA A 1 95 ? -12.218 -4.295 17.863 1.00 50.00 95 ALA A N 1
ATOM 701 C CA . ALA A 1 95 ? -13.150 -3.241 18.282 1.00 50.00 95 ALA A CA 1
ATOM 702 C C . ALA A 1 95 ? -14.635 -3.665 18.196 1.00 50.00 95 ALA A C 1
ATOM 704 O O . ALA A 1 95 ? -15.518 -2.823 18.026 1.00 50.00 95 ALA A O 1
ATOM 705 N N . LYS A 1 96 ? -14.905 -4.970 18.249 1.00 45.81 96 LYS A N 1
ATOM 706 C CA . LYS A 1 96 ? -16.220 -5.595 18.121 1.00 45.81 96 LYS A CA 1
ATOM 707 C C . LYS A 1 96 ? -16.392 -6.611 19.240 1.00 45.81 96 LYS A C 1
ATOM 709 O O . LYS A 1 96 ? -17.565 -6.857 19.583 1.00 45.81 96 LYS A O 1
#

Radi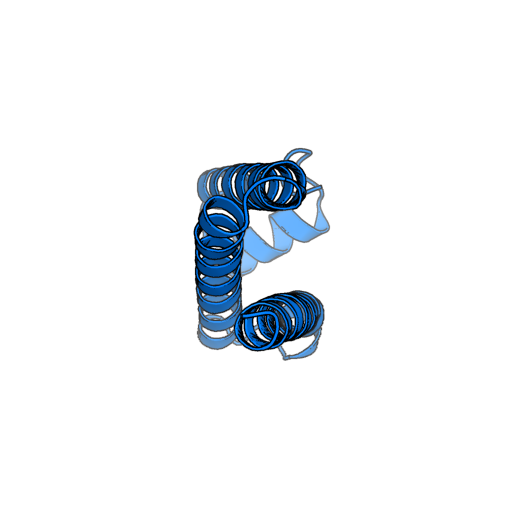us of gyration: 14.31 Å; Cα contacts (8 Å, |Δi|>4): 78; chains: 1; bounding box: 35×24×37 Å

pLDDT: mean 71.92, std 8.1, range [45.81, 82.69]